Protein AF-A0A0H5R1C3-F1 (afdb_monomer_lite)

Foldseek 3Di:
DDDDDDDPPPDPPPPPPPPPPPPPPPCPPPPVVVVVVVVVVPPQLLDDDPDPVVDDDDCPDVDDDDDDDDDDDDPVCVVVVVVVVVVCVVSNVDDDDPDPPPPPPPDPPDPPPDDDDDDDDDDDDDDDDDD

Sequence (131 aa):
RSARQANDSSDDVVPTLASNTDAPNPFRQHPNLLAAIKRNQAIPVNSFCKLPEAVVHLNTNDESPVYRRQYRLAHSLQPIVDAQISQWFADGKVMASVTFLSVEPSSVGRPQEDLGRNQSPRPRLYRPARS

pLDDT: mean 71.75, std 20.96, range [37.22, 97.56]

Structure (mmCIF, N/CA/C/O backbone):
data_AF-A0A0H5R1C3-F1
#
_entry.id   AF-A0A0H5R1C3-F1
#
loop_
_atom_site.group_PDB
_atom_site.id
_atom_site.type_symbol
_atom_site.label_atom_id
_atom_site.label_alt_id
_atom_site.label_comp_id
_atom_site.label_asym_id
_atom_site.label_entity_id
_atom_site.label_seq_id
_atom_site.pdbx_PDB_ins_code
_atom_site.Cartn_x
_atom_site.Cartn_y
_atom_site.Cartn_z
_atom_site.occupancy
_atom_site.B_iso_or_equiv
_atom_site.auth_seq_id
_atom_site.auth_comp_id
_atom_site.auth_asym_id
_atom_site.auth_atom_id
_atom_site.pdbx_PDB_model_num
ATOM 1 N N . ARG A 1 1 ? 28.896 -50.899 3.518 1.00 43.91 1 ARG A N 1
ATOM 2 C CA . ARG A 1 1 ? 29.309 -49.943 4.573 1.00 43.91 1 ARG A CA 1
ATOM 3 C C . ARG A 1 1 ? 28.306 -48.803 4.568 1.00 43.91 1 ARG A C 1
ATOM 5 O O . ARG A 1 1 ? 28.097 -48.211 3.523 1.00 43.91 1 ARG A O 1
ATOM 12 N N . SER A 1 2 ? 27.636 -48.612 5.697 1.00 46.53 2 SER A N 1
ATOM 13 C CA . SER A 1 2 ? 26.631 -47.578 5.944 1.00 46.53 2 SER A CA 1
ATOM 14 C C . SER A 1 2 ? 27.307 -46.235 6.254 1.00 46.53 2 SER A C 1
ATOM 16 O O . SER A 1 2 ? 28.289 -46.257 6.993 1.00 46.53 2 SER A O 1
ATOM 18 N N . ALA A 1 3 ? 26.800 -45.123 5.704 1.00 46.72 3 ALA A N 1
ATOM 19 C CA . ALA A 1 3 ? 26.837 -43.752 6.258 1.00 46.72 3 ALA A CA 1
ATOM 20 C C . ALA A 1 3 ? 26.216 -42.774 5.229 1.00 46.72 3 ALA A C 1
ATOM 22 O O . ALA A 1 3 ? 26.774 -42.569 4.159 1.00 46.72 3 ALA A O 1
ATOM 23 N N . ARG A 1 4 ? 24.955 -42.371 5.432 1.00 54.84 4 ARG A N 1
ATOM 24 C CA . ARG A 1 4 ? 24.510 -41.065 5.976 1.00 54.84 4 ARG A CA 1
ATOM 25 C C . ARG A 1 4 ? 24.555 -39.914 4.956 1.00 54.84 4 ARG A C 1
ATOM 27 O O . ARG A 1 4 ? 25.583 -39.274 4.776 1.00 54.84 4 ARG A O 1
ATOM 34 N N . GLN A 1 5 ? 23.387 -39.639 4.363 1.00 52.69 5 GLN A N 1
ATOM 35 C CA . GLN A 1 5 ? 23.009 -38.327 3.830 1.00 52.69 5 GLN A CA 1
ATOM 36 C C . GLN A 1 5 ? 23.302 -37.229 4.865 1.00 52.69 5 GLN A C 1
ATOM 38 O O . GLN A 1 5 ? 22.889 -37.346 6.020 1.00 52.69 5 GLN A O 1
ATOM 43 N N . ALA A 1 6 ? 23.950 -36.151 4.429 1.00 48.47 6 ALA A N 1
ATOM 44 C CA . ALA A 1 6 ? 23.893 -34.861 5.098 1.00 48.47 6 ALA A CA 1
ATOM 45 C C . ALA A 1 6 ? 22.823 -34.025 4.383 1.00 48.47 6 ALA A C 1
ATOM 47 O O . ALA A 1 6 ? 23.027 -33.594 3.251 1.00 48.47 6 ALA A O 1
ATOM 48 N N . ASN A 1 7 ? 21.669 -33.857 5.026 1.00 50.62 7 ASN A N 1
ATOM 49 C CA . ASN A 1 7 ? 20.720 -32.813 4.660 1.00 50.62 7 AS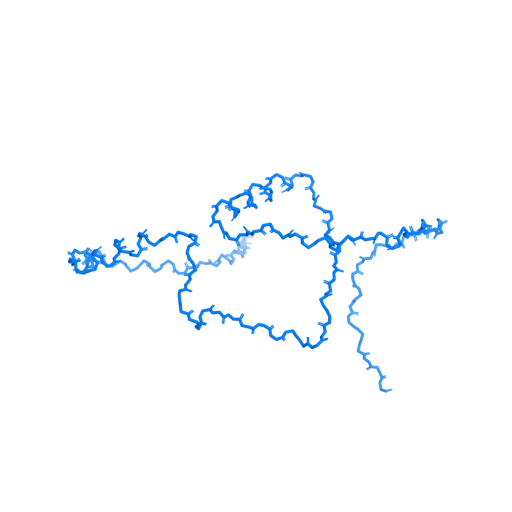N A CA 1
ATOM 50 C C . ASN A 1 7 ? 21.205 -31.524 5.330 1.00 50.62 7 ASN A C 1
ATOM 52 O O . ASN A 1 7 ? 21.056 -31.371 6.540 1.00 50.62 7 ASN A O 1
ATOM 56 N N . ASP A 1 8 ? 21.814 -30.638 4.549 1.00 46.53 8 ASP A N 1
ATOM 57 C CA . ASP A 1 8 ? 22.048 -29.241 4.915 1.00 46.53 8 ASP A CA 1
ATOM 58 C C . ASP A 1 8 ? 20.817 -28.439 4.470 1.00 46.53 8 ASP A C 1
ATOM 60 O O . ASP A 1 8 ? 20.741 -27.948 3.347 1.00 46.53 8 ASP A O 1
ATOM 64 N N . SER A 1 9 ? 19.789 -28.439 5.321 1.00 46.88 9 SER A N 1
ATOM 65 C CA . SER A 1 9 ? 18.617 -27.568 5.202 1.00 46.88 9 SER A CA 1
ATOM 66 C C . SER A 1 9 ? 18.742 -26.555 6.328 1.00 46.88 9 SER A C 1
ATOM 68 O O . SER A 1 9 ? 18.245 -26.761 7.435 1.00 46.88 9 SER A O 1
ATOM 70 N N . SER A 1 10 ? 19.513 -25.502 6.076 1.00 58.62 10 SER A N 1
ATOM 71 C CA . SER A 1 10 ? 19.508 -24.310 6.917 1.00 58.62 10 SER A CA 1
ATOM 72 C C . SER A 1 10 ? 18.215 -23.548 6.627 1.00 58.62 10 SER A C 1
ATOM 74 O O . SER A 1 10 ? 18.206 -22.560 5.900 1.00 58.62 10 SER A O 1
ATOM 76 N N . ASP A 1 11 ? 17.099 -24.075 7.126 1.00 54.59 11 ASP A N 1
ATOM 77 C CA . ASP A 1 11 ? 15.861 -23.321 7.237 1.00 54.59 11 ASP A CA 1
ATOM 78 C C . ASP A 1 11 ? 16.081 -22.271 8.329 1.00 54.59 11 ASP A C 1
ATOM 80 O O . ASP A 1 11 ? 16.325 -22.611 9.491 1.00 54.59 11 ASP A O 1
ATOM 84 N N .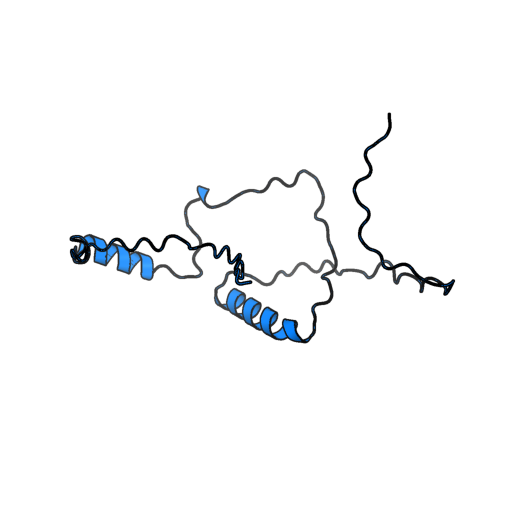 ASP A 1 12 ? 16.015 -20.994 7.953 1.00 54.38 12 ASP A N 1
ATOM 85 C CA . ASP A 1 12 ? 15.876 -19.872 8.875 1.00 54.38 12 ASP A CA 1
ATOM 86 C C . ASP A 1 12 ? 14.572 -20.058 9.666 1.00 54.38 12 ASP A C 1
ATOM 88 O O . ASP A 1 12 ? 13.511 -19.522 9.334 1.00 54.38 12 ASP A O 1
ATOM 92 N N . VAL A 1 13 ? 14.632 -20.867 10.724 1.00 54.84 13 VAL A N 1
ATOM 93 C CA . VAL A 1 13 ? 13.593 -20.947 11.742 1.00 54.84 13 VAL A CA 1
ATOM 94 C C . VAL A 1 13 ? 13.595 -19.590 12.425 1.00 54.84 13 VAL A C 1
ATOM 96 O O . VAL A 1 13 ? 14.325 -19.353 13.387 1.00 54.84 13 VAL A O 1
ATOM 99 N N . VAL A 1 14 ? 12.762 -18.679 11.918 1.00 54.81 14 VAL A N 1
ATOM 100 C CA . VAL A 1 14 ? 12.280 -17.548 12.706 1.00 54.81 14 VAL A CA 1
ATOM 101 C C . VAL A 1 14 ? 11.854 -18.154 14.038 1.00 54.81 14 VAL A C 1
ATOM 103 O O . VAL A 1 14 ? 11.004 -19.055 14.025 1.00 54.81 14 VAL A O 1
ATOM 106 N N . PRO A 1 15 ? 12.437 -17.739 15.178 1.00 49.59 15 PRO A N 1
ATOM 107 C CA . PRO A 1 15 ? 12.009 -18.245 16.461 1.00 49.59 15 PRO A CA 1
ATOM 108 C C . PRO A 1 15 ? 10.550 -17.840 16.596 1.00 49.59 15 PRO A C 1
ATOM 110 O O . PRO A 1 15 ? 10.221 -16.685 16.868 1.00 49.59 15 PRO A O 1
ATOM 113 N N . THR A 1 16 ? 9.657 -18.791 16.344 1.00 54.53 16 THR A N 1
ATOM 114 C CA . THR A 1 16 ? 8.279 -18.671 16.769 1.00 54.53 16 THR A CA 1
ATOM 115 C C . THR A 1 16 ? 8.415 -18.663 18.274 1.00 54.53 16 THR A C 1
ATOM 117 O O . THR A 1 16 ? 8.691 -19.699 18.877 1.00 54.53 16 THR A O 1
ATOM 120 N N . LEU A 1 17 ? 8.359 -17.470 18.868 1.00 50.84 17 LEU A N 1
ATOM 121 C CA . LEU A 1 17 ? 8.246 -17.276 20.303 1.00 50.84 17 LEU A CA 1
ATOM 122 C C . LEU A 1 17 ? 6.920 -17.912 20.720 1.00 50.84 17 LEU A C 1
ATOM 124 O O . LEU A 1 17 ? 5.917 -17.241 20.940 1.00 50.84 17 LEU A O 1
ATOM 128 N N . ALA A 1 18 ? 6.912 -19.238 20.803 1.00 50.50 18 ALA A N 1
ATOM 129 C CA . ALA A 1 18 ? 5.962 -20.003 21.566 1.00 50.50 18 ALA A CA 1
ATOM 130 C C . ALA A 1 18 ? 6.288 -19.725 23.035 1.00 50.50 18 ALA A C 1
ATOM 132 O O . ALA A 1 18 ? 6.852 -20.557 23.745 1.00 50.50 18 ALA A O 1
ATOM 133 N N . SER A 1 19 ? 5.957 -18.517 23.498 1.00 53.19 19 SER A N 1
ATOM 134 C CA . SER A 1 19 ? 5.718 -18.292 24.913 1.00 53.19 19 SER A CA 1
ATOM 135 C C . SER A 1 19 ? 4.442 -19.055 25.246 1.00 53.19 19 SER A C 1
ATOM 137 O O . SER A 1 19 ? 3.334 -18.524 25.187 1.00 53.19 19 SER A O 1
ATOM 139 N N . ASN A 1 20 ? 4.629 -20.343 25.530 1.00 59.59 20 ASN A N 1
ATOM 140 C CA . ASN A 1 20 ? 3.696 -21.195 26.246 1.00 59.59 20 ASN A CA 1
ATOM 141 C C . ASN A 1 20 ? 3.530 -20.640 27.666 1.00 59.59 20 ASN A C 1
ATOM 143 O O . ASN A 1 20 ? 4.043 -21.178 28.642 1.00 59.59 20 ASN A O 1
ATOM 147 N N . THR A 1 21 ? 2.822 -19.527 27.762 1.00 59.31 21 THR A N 1
ATOM 148 C CA . THR A 1 21 ? 2.164 -19.050 28.966 1.00 59.31 21 THR A CA 1
ATOM 149 C C . THR A 1 21 ? 0.747 -18.724 28.540 1.00 59.31 21 THR A C 1
ATOM 151 O O . THR A 1 21 ? 0.423 -17.600 28.176 1.00 59.31 21 THR A O 1
ATOM 154 N N . ASP A 1 22 ? -0.109 -19.743 28.592 1.00 60.47 22 ASP A N 1
ATOM 155 C CA . ASP A 1 22 ? -1.558 -19.663 28.362 1.00 60.47 22 ASP A CA 1
ATOM 156 C C . ASP A 1 22 ? -2.286 -18.896 29.490 1.00 60.47 22 ASP A C 1
ATOM 158 O O . ASP A 1 22 ? -3.476 -19.063 29.744 1.00 60.47 22 ASP A O 1
ATOM 162 N N . ALA A 1 23 ? -1.556 -18.041 30.212 1.00 63.44 23 ALA A N 1
ATOM 163 C CA . ALA A 1 23 ? -2.149 -17.053 31.084 1.00 63.44 23 ALA A CA 1
ATOM 164 C C . ALA A 1 23 ? -2.823 -16.017 30.173 1.00 63.44 23 ALA A C 1
ATOM 166 O O . ALA A 1 23 ? -2.134 -15.379 29.366 1.00 63.44 23 ALA A O 1
ATOM 167 N N . PRO A 1 24 ? -4.150 -15.819 30.272 1.00 72.31 24 PRO A N 1
ATOM 168 C CA . PRO A 1 24 ? -4.817 -14.758 29.540 1.00 72.31 24 PRO A CA 1
ATOM 169 C C . PRO A 1 24 ? -4.082 -13.457 29.849 1.00 72.31 24 PRO A C 1
ATOM 171 O O . PRO A 1 24 ? -3.977 -13.088 31.019 1.00 72.31 24 PRO A O 1
ATOM 174 N N . ASN A 1 25 ? -3.531 -12.790 28.824 1.00 72.44 25 ASN A N 1
ATOM 175 C CA . ASN A 1 25 ? -2.902 -11.487 29.024 1.00 72.44 25 ASN A CA 1
ATOM 176 C C . ASN A 1 25 ? -3.918 -10.626 29.800 1.00 72.44 25 ASN A C 1
ATOM 178 O O . ASN A 1 25 ? -5.011 -10.388 29.268 1.00 72.44 25 ASN A O 1
ATOM 182 N N . PRO A 1 26 ? -3.590 -10.186 31.031 1.00 77.50 26 PRO A N 1
ATOM 183 C CA . PRO A 1 26 ? -4.553 -9.557 31.930 1.00 77.50 26 PRO A CA 1
ATOM 184 C C . PRO A 1 26 ? -5.125 -8.274 31.327 1.00 77.50 26 PRO A C 1
ATOM 186 O O . PRO A 1 26 ? -6.216 -7.847 31.694 1.00 77.50 26 PRO A O 1
ATOM 189 N N . PHE A 1 27 ? -4.441 -7.711 30.324 1.00 79.31 27 PHE A N 1
ATOM 190 C CA . PHE A 1 27 ? -4.873 -6.515 29.635 1.00 79.31 27 PHE A CA 1
ATOM 191 C C . PHE A 1 27 ? -5.846 -6.739 28.473 1.00 79.31 27 PHE A C 1
ATOM 193 O O . PHE A 1 27 ? -6.436 -5.768 28.002 1.00 79.31 27 PHE A O 1
ATOM 200 N N . ARG A 1 28 ? -6.112 -7.988 28.054 1.00 78.81 28 ARG A N 1
ATOM 201 C CA . ARG A 1 28 ? -7.018 -8.323 26.930 1.00 78.81 28 ARG A CA 1
ATOM 202 C C . ARG A 1 28 ? -8.411 -7.709 27.054 1.00 78.81 28 ARG A C 1
ATOM 204 O O . ARG A 1 28 ? -9.009 -7.370 26.039 1.00 78.81 28 ARG A O 1
ATOM 211 N N . GLN A 1 29 ? -8.926 -7.598 28.276 1.00 84.94 29 GLN A N 1
ATOM 212 C CA . GLN A 1 29 ? -10.280 -7.115 28.545 1.00 84.94 29 GLN A CA 1
ATOM 213 C C . GLN A 1 29 ? -10.314 -5.691 29.110 1.00 84.94 29 GLN A C 1
ATOM 215 O O . GLN A 1 29 ? -11.393 -5.192 29.425 1.00 84.94 29 GLN A O 1
ATOM 220 N N . HIS A 1 30 ? -9.172 -5.003 29.241 1.00 90.25 30 HIS A N 1
ATOM 221 C CA . HIS A 1 30 ? -9.216 -3.649 29.781 1.00 90.25 30 HIS A CA 1
ATOM 222 C C . HIS A 1 30 ? -9.947 -2.698 28.827 1.00 90.25 30 HIS A C 1
ATOM 224 O O . HIS A 1 30 ? -9.603 -2.615 27.643 1.00 90.25 30 HIS A O 1
ATOM 230 N N . PRO A 1 31 ? -10.905 -1.911 29.344 1.00 91.69 31 PRO A N 1
ATOM 231 C CA . PRO A 1 31 ? -11.768 -1.073 28.520 1.00 91.69 31 PRO A CA 1
ATOM 232 C C . PRO A 1 31 ? -10.976 -0.017 27.739 1.00 91.69 31 PRO A C 1
ATOM 234 O O . PRO A 1 31 ? -11.255 0.220 26.565 1.00 91.69 31 PRO A O 1
ATOM 237 N N . ASN A 1 32 ? -9.938 0.560 28.352 1.00 92.44 32 ASN A N 1
ATOM 238 C CA . ASN A 1 32 ? -9.085 1.562 27.710 1.00 92.44 32 ASN A CA 1
ATOM 239 C C . ASN A 1 32 ? -8.266 0.974 26.556 1.00 92.44 32 ASN A C 1
ATOM 241 O O . ASN A 1 32 ? -8.153 1.606 25.506 1.00 92.44 32 ASN A O 1
ATOM 245 N N . LEU A 1 33 ? -7.740 -0.246 26.722 1.00 91.38 33 LEU A N 1
ATOM 246 C CA . LEU A 1 33 ? -6.993 -0.926 25.667 1.00 91.38 33 LEU A CA 1
ATOM 247 C C . LEU A 1 33 ? -7.917 -1.271 24.497 1.00 91.38 33 LEU A C 1
ATOM 249 O O . LEU A 1 33 ? -7.594 -0.975 23.352 1.00 91.38 33 LEU A O 1
ATOM 253 N N . LEU A 1 34 ? -9.094 -1.833 24.781 1.00 92.38 34 LEU A N 1
ATOM 254 C CA . LEU A 1 34 ? -10.081 -2.157 23.752 1.00 92.38 34 LEU A CA 1
ATOM 255 C C . LEU A 1 34 ? -10.541 -0.909 22.990 1.00 92.38 34 LEU A C 1
ATOM 257 O O . LEU A 1 34 ? -10.665 -0.946 21.767 1.00 92.38 34 LEU A O 1
ATOM 261 N N . ALA A 1 35 ? -10.753 0.211 23.684 1.00 94.44 35 ALA A N 1
ATOM 262 C CA . ALA A 1 35 ? -11.089 1.483 23.052 1.00 94.44 35 ALA A CA 1
ATOM 263 C C . ALA A 1 35 ? -9.942 2.024 22.183 1.00 94.44 35 ALA A C 1
ATOM 265 O O . ALA A 1 35 ? -10.192 2.532 21.090 1.00 94.44 35 ALA A O 1
ATOM 266 N N . ALA A 1 36 ? -8.690 1.909 22.636 1.00 93.44 36 ALA A N 1
ATOM 267 C CA . ALA A 1 36 ? -7.517 2.307 21.860 1.00 93.44 36 ALA A CA 1
ATOM 268 C C . ALA A 1 36 ? -7.336 1.437 20.606 1.00 93.44 36 ALA A C 1
ATOM 270 O O . ALA A 1 36 ? -7.162 1.973 19.515 1.00 93.44 36 ALA A O 1
ATOM 271 N N . ILE A 1 37 ? -7.474 0.113 20.728 1.00 93.06 37 ILE A N 1
ATOM 272 C CA . ILE A 1 37 ? -7.415 -0.820 19.594 1.00 93.06 37 ILE A CA 1
ATOM 273 C C . ILE A 1 37 ? -8.496 -0.480 18.567 1.00 93.06 37 ILE A C 1
ATOM 275 O O . ILE A 1 37 ? -8.190 -0.358 17.384 1.00 93.06 37 ILE A O 1
ATOM 279 N N . LYS A 1 38 ? -9.741 -0.260 19.010 1.00 94.56 38 LYS A N 1
ATOM 280 C CA . LYS A 1 38 ? -10.844 0.130 18.119 1.00 94.56 38 LYS A CA 1
ATOM 281 C C . LYS A 1 38 ? -10.557 1.438 17.382 1.00 94.56 38 LYS A C 1
ATOM 283 O O . LYS A 1 38 ? -10.815 1.521 16.187 1.00 94.56 38 LYS A O 1
ATOM 288 N N . ARG A 1 39 ? -9.997 2.447 18.063 1.00 93.12 39 ARG A N 1
ATOM 289 C CA . ARG A 1 39 ? -9.586 3.702 17.410 1.00 93.12 39 ARG A CA 1
ATOM 290 C C . ARG A 1 39 ? -8.490 3.476 16.374 1.00 93.12 39 ARG A C 1
ATOM 292 O O . ARG A 1 39 ? -8.590 4.032 15.290 1.00 93.12 39 ARG A O 1
ATOM 299 N N . ASN A 1 40 ? -7.493 2.649 16.683 1.00 90.38 40 ASN A N 1
ATOM 300 C CA . ASN A 1 40 ? -6.399 2.350 15.759 1.00 90.38 40 ASN A CA 1
ATOM 301 C C . ASN A 1 40 ? -6.888 1.582 14.523 1.00 90.38 40 ASN A C 1
ATOM 303 O O . ASN A 1 40 ? -6.459 1.877 13.415 1.00 90.38 40 ASN A O 1
ATOM 307 N N . GLN A 1 41 ? -7.822 0.643 14.692 1.00 91.19 41 GLN A N 1
ATOM 308 C CA . GLN A 1 41 ? -8.442 -0.092 13.582 1.00 91.19 41 GLN A CA 1
ATOM 309 C C . GLN A 1 41 ? -9.333 0.788 12.697 1.00 91.19 41 GLN A C 1
ATOM 311 O O . GLN A 1 41 ? -9.527 0.475 11.528 1.00 91.19 41 GLN A O 1
ATOM 316 N N . ALA A 1 42 ? -9.876 1.878 13.244 1.00 92.62 42 ALA A N 1
ATOM 317 C CA . ALA A 1 42 ? -10.679 2.839 12.496 1.00 92.62 42 ALA A CA 1
ATOM 318 C C . ALA A 1 42 ? -9.835 3.836 11.680 1.00 92.62 42 ALA A C 1
ATOM 320 O O . ALA A 1 42 ? -10.404 4.644 10.945 1.00 92.62 42 ALA A O 1
ATOM 321 N N . ILE A 1 43 ? -8.502 3.815 11.809 1.00 90.25 43 ILE A N 1
ATOM 322 C CA . ILE A 1 43 ? -7.619 4.657 10.998 1.00 90.25 43 ILE A CA 1
ATOM 323 C C . ILE A 1 43 ? -7.734 4.204 9.533 1.00 90.25 43 ILE A C 1
ATOM 325 O O . ILE A 1 43 ? -7.503 3.028 9.244 1.00 90.25 43 ILE A O 1
ATOM 329 N N . PRO A 1 44 ? -8.079 5.104 8.595 1.00 89.25 44 PRO A N 1
ATOM 330 C CA . PRO A 1 44 ? -8.162 4.755 7.183 1.00 89.25 44 PRO A CA 1
ATOM 331 C C . PRO A 1 44 ? -6.816 4.253 6.646 1.00 89.25 44 PRO A C 1
ATOM 333 O O . PRO A 1 44 ? -5.778 4.868 6.895 1.00 89.25 44 PRO A O 1
ATOM 336 N N . VAL A 1 45 ? -6.834 3.174 5.859 1.00 84.19 45 VAL A N 1
ATOM 337 C CA . VAL A 1 45 ? -5.622 2.556 5.276 1.00 84.19 45 VAL A CA 1
ATOM 338 C C . VAL A 1 45 ? -4.873 3.518 4.343 1.00 84.19 45 VAL A C 1
ATOM 340 O O . VAL A 1 45 ? -3.654 3.453 4.228 1.00 84.19 45 VAL A O 1
ATOM 343 N N . ASN A 1 46 ? -5.602 4.440 3.717 1.00 83.75 46 ASN A N 1
ATOM 344 C CA . ASN A 1 46 ? -5.075 5.468 2.822 1.00 83.75 46 ASN A CA 1
ATOM 345 C C . ASN A 1 46 ? -4.589 6.737 3.551 1.00 83.75 46 ASN A C 1
ATOM 347 O O . ASN A 1 46 ? -4.188 7.699 2.898 1.00 83.75 46 ASN A O 1
ATOM 351 N N . SER A 1 47 ? -4.660 6.790 4.887 1.00 84.94 47 SER A N 1
ATOM 352 C CA . SER A 1 47 ? -4.235 7.967 5.646 1.00 84.94 47 SER A CA 1
ATOM 353 C C . SER A 1 47 ? -2.745 7.910 5.989 1.00 84.94 47 SER A C 1
ATOM 355 O O . SER A 1 47 ? -2.246 6.928 6.534 1.00 84.94 47 SER A O 1
ATOM 357 N N . PHE A 1 48 ? -2.025 8.987 5.673 1.00 84.00 48 PHE A N 1
ATOM 358 C CA . PHE A 1 48 ? -0.618 9.135 6.040 1.00 84.00 48 PHE A CA 1
ATOM 359 C C . PHE A 1 48 ? -0.455 9.464 7.528 1.00 84.00 48 PHE A C 1
ATOM 361 O O . PHE A 1 48 ? -1.340 10.047 8.165 1.00 84.00 48 PHE A O 1
ATOM 368 N N . CYS A 1 49 ? 0.715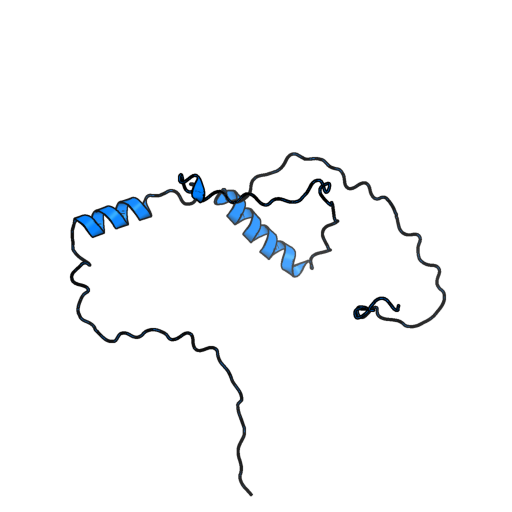 9.128 8.079 1.00 84.50 49 CYS A N 1
ATOM 369 C CA . CYS A 1 49 ? 1.081 9.543 9.426 1.00 84.50 49 CYS A CA 1
ATOM 370 C C . CYS A 1 49 ? 1.134 11.075 9.499 1.00 84.50 49 CYS A C 1
ATOM 372 O O . CYS A 1 49 ? 1.772 11.723 8.675 1.00 84.50 49 CYS A O 1
ATOM 374 N N . LYS A 1 50 ? 0.466 11.655 10.499 1.00 87.69 50 LYS A N 1
ATOM 375 C CA . LYS A 1 50 ? 0.406 13.114 10.691 1.00 87.69 50 LYS A CA 1
ATOM 376 C C . LYS A 1 50 ? 1.672 13.693 11.326 1.00 87.69 50 LYS A C 1
ATOM 378 O O . LYS A 1 50 ? 1.778 14.908 11.453 1.00 87.69 50 LYS A O 1
ATOM 383 N N . LEU A 1 51 ? 2.588 12.839 11.781 1.00 91.12 51 LEU A N 1
ATOM 384 C CA . LEU A 1 51 ? 3.828 13.275 12.410 1.00 91.12 51 LEU A CA 1
ATOM 385 C C . LEU A 1 51 ? 4.787 13.804 11.335 1.00 91.12 51 LEU A C 1
ATOM 387 O O . LEU A 1 51 ? 5.068 13.076 10.382 1.00 91.12 51 LEU A O 1
ATOM 391 N N . PRO A 1 52 ? 5.325 15.026 11.482 1.00 87.56 52 PRO A N 1
ATOM 392 C CA . PRO A 1 52 ? 6.258 15.589 10.507 1.00 87.56 52 PRO A CA 1
ATOM 393 C C . PRO A 1 52 ? 7.565 14.788 10.433 1.00 87.56 52 PRO A C 1
ATOM 395 O O . PRO A 1 52 ? 8.172 14.700 9.374 1.00 87.56 52 PRO A O 1
ATOM 398 N N . GLU A 1 53 ? 7.957 14.135 11.530 1.00 88.56 53 GLU A N 1
ATOM 399 C CA . GLU A 1 53 ? 9.142 13.268 11.610 1.00 88.56 53 GLU A CA 1
ATOM 400 C C . GLU A 1 53 ? 9.025 12.005 10.746 1.00 88.56 53 GLU A C 1
ATOM 402 O O . GLU A 1 53 ? 10.028 11.366 10.443 1.00 88.56 53 GLU A O 1
ATOM 407 N N . ALA A 1 54 ? 7.806 11.627 10.344 1.00 89.44 54 ALA A N 1
ATOM 408 C CA . ALA A 1 54 ? 7.586 10.489 9.459 1.00 89.44 54 ALA A CA 1
ATOM 409 C C . ALA A 1 54 ? 7.958 10.797 7.995 1.00 89.44 54 ALA A C 1
ATOM 411 O O . ALA A 1 54 ? 8.012 9.879 7.175 1.00 89.44 54 ALA A O 1
ATOM 412 N N . VAL A 1 55 ? 8.203 12.067 7.651 1.00 89.75 55 VAL A N 1
ATOM 413 C CA . VAL A 1 55 ? 8.626 12.486 6.312 1.00 89.75 55 VAL A CA 1
ATOM 414 C C . VAL A 1 55 ? 10.149 12.442 6.227 1.00 89.75 55 VAL A C 1
ATOM 416 O O . VAL A 1 55 ? 10.852 13.189 6.902 1.00 89.75 55 VAL A O 1
ATOM 419 N N . VAL A 1 56 ? 10.665 11.569 5.362 1.00 89.56 56 VAL A N 1
ATOM 420 C CA . VAL A 1 56 ? 12.105 11.435 5.116 1.00 89.56 56 VAL A CA 1
ATOM 421 C C . VAL A 1 56 ? 12.487 12.224 3.868 1.00 89.56 56 VAL A C 1
ATOM 423 O O . VAL A 1 56 ? 11.968 11.973 2.780 1.00 89.56 56 VAL A O 1
ATOM 426 N N . HIS A 1 57 ? 13.431 13.150 4.020 1.00 90.38 57 HIS A N 1
ATOM 427 C CA . HIS A 1 57 ? 14.005 13.904 2.911 1.00 90.38 57 HIS A CA 1
ATOM 428 C C . HIS A 1 57 ? 15.291 13.232 2.429 1.00 90.38 57 HIS A C 1
ATOM 430 O O . HIS A 1 57 ? 16.261 13.106 3.177 1.00 90.38 57 HIS A O 1
ATOM 436 N N . LEU A 1 58 ? 15.292 12.789 1.172 1.00 87.75 58 LEU A N 1
ATOM 437 C CA . LEU A 1 58 ? 16.469 12.221 0.525 1.00 87.75 58 LEU A CA 1
ATOM 438 C C . LEU A 1 58 ? 17.192 13.325 -0.248 1.00 87.75 58 LEU A C 1
ATOM 440 O O . LEU A 1 58 ? 16.713 13.771 -1.291 1.00 87.75 58 LEU A O 1
ATOM 444 N N . ASN A 1 59 ? 18.353 13.745 0.255 1.00 88.75 59 ASN A N 1
ATOM 445 C CA . ASN A 1 59 ? 19.228 14.690 -0.435 1.00 88.75 59 ASN A CA 1
ATOM 446 C C . ASN A 1 59 ? 19.937 13.966 -1.583 1.00 88.75 59 ASN A C 1
ATOM 448 O O . ASN A 1 59 ? 21.042 13.449 -1.439 1.00 88.75 59 ASN A O 1
ATOM 452 N N . THR A 1 60 ? 19.263 13.901 -2.725 1.00 84.94 60 THR A N 1
ATOM 453 C CA . THR A 1 60 ? 19.942 13.713 -4.006 1.00 84.94 60 THR A CA 1
ATOM 454 C C . THR A 1 60 ? 20.583 15.068 -4.272 1.00 84.94 60 THR A C 1
ATOM 456 O O . THR A 1 60 ? 19.854 16.052 -4.244 1.00 84.94 60 THR A O 1
ATOM 459 N N . ASN A 1 61 ? 21.912 15.154 -4.377 1.00 84.19 61 ASN A N 1
ATOM 460 C CA . ASN A 1 61 ? 22.646 16.416 -4.585 1.00 84.19 61 ASN A CA 1
ATOM 461 C C . ASN A 1 61 ? 22.097 17.207 -5.801 1.00 84.19 61 ASN A C 1
ATOM 463 O O . ASN A 1 61 ? 21.129 16.790 -6.428 1.00 84.19 61 ASN A O 1
ATOM 467 N N . ASP A 1 62 ? 22.756 18.282 -6.242 1.00 82.19 62 ASP A N 1
ATOM 468 C CA . ASP A 1 62 ? 22.361 19.045 -7.452 1.00 82.19 62 ASP A CA 1
ATOM 469 C C . ASP A 1 62 ? 22.412 18.241 -8.782 1.00 82.19 62 ASP A C 1
ATOM 471 O O . ASP A 1 62 ? 22.366 18.790 -9.884 1.00 82.19 62 ASP A O 1
ATOM 475 N N . GLU A 1 63 ? 22.514 16.917 -8.702 1.00 82.50 63 GLU A N 1
ATOM 476 C CA . GLU A 1 63 ? 22.371 15.999 -9.812 1.00 82.50 63 GLU A CA 1
ATOM 477 C C . GLU A 1 63 ? 20.940 16.029 -10.356 1.00 82.50 63 GLU A C 1
ATOM 479 O O . GLU A 1 63 ? 19.944 15.878 -9.647 1.00 82.50 63 GLU A O 1
ATOM 484 N N . SER A 1 64 ? 20.841 16.198 -11.672 1.00 80.88 64 SER A N 1
ATOM 485 C CA . SER A 1 64 ? 19.559 16.147 -12.367 1.00 80.88 64 SER A CA 1
ATOM 486 C C . SER A 1 64 ? 18.941 14.740 -12.296 1.00 80.88 64 SER A C 1
ATOM 488 O O . SER A 1 64 ? 19.673 13.746 -12.343 1.00 80.88 64 SER A O 1
ATOM 490 N N . PRO A 1 65 ? 17.599 14.621 -12.255 1.00 83.12 65 PRO A N 1
ATOM 491 C CA . PRO A 1 65 ? 16.928 13.326 -12.259 1.00 83.12 65 PRO A CA 1
ATOM 492 C C . PRO A 1 65 ? 17.307 12.518 -13.505 1.00 83.12 65 PRO A C 1
ATOM 494 O O . PRO A 1 65 ? 17.279 13.018 -14.632 1.00 83.12 65 PRO A O 1
ATOM 497 N N . VAL A 1 66 ? 17.650 11.246 -13.302 1.00 83.88 66 VAL A N 1
ATOM 498 C CA . VAL A 1 66 ? 18.041 10.340 -14.386 1.00 83.88 66 VAL A CA 1
ATOM 499 C C . VAL A 1 66 ? 16.826 9.558 -14.870 1.00 83.88 66 VAL A C 1
ATOM 501 O O . VAL A 1 66 ? 16.219 8.797 -14.121 1.00 83.88 66 VAL A O 1
ATOM 504 N N . TYR A 1 67 ? 16.521 9.677 -16.161 1.00 85.50 67 TYR A N 1
ATOM 505 C CA . TYR A 1 67 ? 15.457 8.913 -16.807 1.00 85.50 67 TYR A CA 1
ATOM 506 C C . TYR A 1 67 ? 16.031 7.665 -17.473 1.00 85.50 67 TYR A C 1
ATOM 508 O O . TYR A 1 67 ? 16.969 7.726 -18.272 1.00 85.50 67 TYR A O 1
ATOM 516 N N . ARG A 1 68 ? 15.457 6.504 -17.155 1.00 86.94 68 ARG A N 1
ATOM 517 C CA . ARG A 1 68 ? 15.795 5.223 -17.780 1.00 86.94 68 ARG A CA 1
ATOM 518 C C . ARG A 1 68 ? 14.534 4.576 -18.326 1.00 86.94 68 ARG A C 1
ATOM 520 O O . ARG A 1 68 ? 13.454 4.713 -17.763 1.00 86.94 68 ARG A O 1
ATOM 527 N N . ARG A 1 69 ? 14.688 3.850 -19.431 1.00 88.00 69 ARG A N 1
ATOM 528 C CA . ARG A 1 69 ? 13.610 3.030 -19.983 1.00 88.00 69 ARG A CA 1
ATOM 529 C C . ARG A 1 69 ? 13.331 1.853 -19.064 1.00 88.00 69 ARG A C 1
ATOM 531 O O . ARG A 1 69 ? 14.268 1.212 -18.591 1.00 88.00 69 ARG A O 1
ATOM 538 N N . GLN A 1 70 ? 12.053 1.538 -18.892 1.00 89.31 70 GLN A N 1
ATOM 539 C CA . GLN A 1 70 ? 11.641 0.309 -18.233 1.00 89.31 70 GLN A CA 1
ATOM 540 C C . GLN A 1 70 ? 12.090 -0.899 -19.066 1.00 89.31 70 GLN A C 1
ATOM 542 O O . GLN A 1 70 ? 11.903 -0.935 -20.286 1.00 89.31 70 GLN A O 1
ATOM 547 N N . TYR A 1 71 ? 12.683 -1.896 -18.413 1.00 94.44 71 TYR A N 1
ATOM 548 C CA . TYR A 1 71 ? 13.014 -3.158 -19.070 1.00 94.44 71 TYR A CA 1
ATOM 549 C C . TYR A 1 71 ? 11.746 -3.915 -19.463 1.00 94.44 71 TYR A C 1
ATOM 551 O O . TYR A 1 71 ? 10.709 -3.818 -18.806 1.00 94.44 71 TYR A O 1
ATOM 559 N N . ARG A 1 72 ? 11.839 -4.709 -20.533 1.00 94.19 72 ARG A N 1
ATOM 560 C CA . ARG A 1 72 ? 10.721 -5.548 -20.968 1.00 94.19 72 ARG A CA 1
ATOM 561 C C . ARG A 1 72 ? 10.407 -6.584 -19.890 1.00 94.19 72 ARG A C 1
ATOM 563 O O . ARG A 1 72 ? 11.255 -7.408 -19.558 1.00 94.19 72 ARG A O 1
ATOM 570 N N . LEU A 1 73 ? 9.183 -6.542 -19.377 1.00 93.19 73 LEU A N 1
ATOM 571 C CA . LEU A 1 73 ? 8.644 -7.565 -18.487 1.00 93.19 73 LEU A CA 1
ATOM 572 C C . LEU A 1 73 ? 8.137 -8.749 -19.315 1.00 93.19 73 LEU A C 1
ATOM 574 O O . LEU A 1 73 ? 7.525 -8.555 -20.369 1.00 93.19 73 LEU A O 1
ATOM 578 N N . ALA A 1 74 ? 8.364 -9.970 -18.830 1.00 95.19 74 ALA A N 1
ATOM 579 C CA . ALA A 1 74 ? 7.813 -11.175 -19.443 1.00 95.19 74 ALA A CA 1
ATOM 580 C C . ALA A 1 74 ? 6.275 -11.129 -19.448 1.00 95.19 74 ALA A C 1
ATOM 582 O O . ALA A 1 74 ? 5.667 -10.713 -18.462 1.00 95.19 74 ALA A O 1
ATOM 583 N N . HIS A 1 75 ? 5.644 -11.597 -20.529 1.00 96.19 75 HIS A N 1
ATOM 584 C CA . HIS A 1 75 ? 4.184 -11.542 -20.695 1.00 96.19 75 HIS A CA 1
ATOM 585 C C . HIS A 1 75 ? 3.410 -12.250 -19.578 1.00 96.19 75 HIS A C 1
ATOM 587 O O . HIS A 1 75 ? 2.335 -11.800 -19.201 1.00 96.19 75 HIS A O 1
ATOM 593 N N . SER A 1 76 ? 3.972 -13.314 -19.003 1.00 96.38 76 SER A N 1
ATOM 594 C CA . SER A 1 76 ? 3.369 -14.028 -17.873 1.00 96.38 76 SER A CA 1
ATOM 595 C C . SER A 1 76 ? 3.316 -13.207 -16.581 1.00 96.38 76 SER A C 1
ATOM 597 O O . SER A 1 76 ? 2.448 -13.447 -15.749 1.00 96.38 76 SER A O 1
ATOM 599 N N . LEU A 1 77 ? 4.227 -12.245 -16.401 1.00 95.69 77 LEU A N 1
ATOM 600 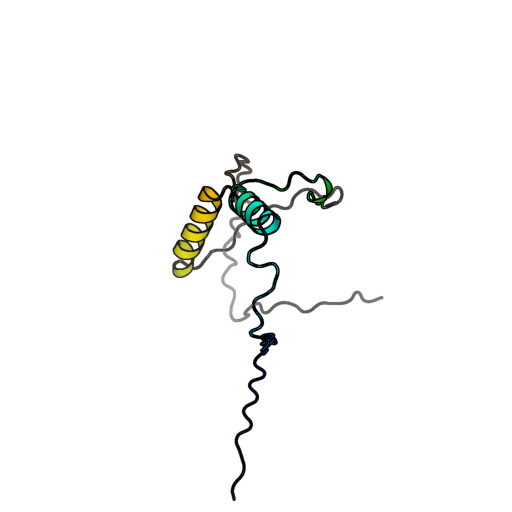C CA . LEU A 1 77 ? 4.333 -11.440 -15.180 1.00 95.69 77 LEU A CA 1
ATOM 601 C C . LEU A 1 77 ? 3.524 -10.144 -15.244 1.00 95.69 77 LEU A C 1
ATOM 603 O O . LEU A 1 77 ? 3.150 -9.621 -14.199 1.00 95.69 77 LEU A O 1
ATOM 607 N N . GLN A 1 78 ? 3.237 -9.646 -16.448 1.00 94.56 78 GLN A N 1
ATOM 608 C CA . GLN A 1 78 ? 2.420 -8.446 -16.660 1.00 94.56 78 GLN A CA 1
ATOM 609 C C . GLN A 1 78 ? 1.096 -8.476 -15.873 1.00 94.56 78 GLN A C 1
ATOM 611 O O . GLN A 1 78 ? 0.911 -7.581 -15.053 1.00 94.56 78 GLN A O 1
ATOM 616 N N . PRO A 1 79 ? 0.242 -9.521 -15.962 1.00 97.56 79 PRO A N 1
ATOM 617 C CA . PRO A 1 79 ? -1.041 -9.515 -15.251 1.00 97.56 79 PRO A CA 1
ATOM 618 C C . PRO A 1 79 ? -0.897 -9.495 -13.723 1.00 97.56 79 PRO A C 1
ATOM 620 O O . PRO A 1 79 ? -1.745 -8.942 -13.028 1.00 97.56 79 PRO A O 1
ATOM 623 N N . ILE A 1 80 ? 0.178 -10.081 -13.187 1.00 97.00 80 ILE A N 1
ATOM 624 C CA . ILE A 1 80 ? 0.446 -10.099 -11.742 1.00 97.00 80 ILE A CA 1
ATOM 625 C C . ILE A 1 80 ? 0.826 -8.693 -11.269 1.00 97.00 80 ILE A C 1
ATOM 627 O O . ILE A 1 80 ? 0.316 -8.209 -10.259 1.00 97.00 80 ILE A O 1
ATOM 631 N N . VAL A 1 81 ? 1.706 -8.027 -12.019 1.00 96.00 81 VAL A N 1
ATOM 632 C CA . VAL A 1 81 ? 2.131 -6.654 -11.728 1.00 96.00 81 VAL A CA 1
ATOM 633 C C . VAL A 1 81 ? 0.953 -5.691 -11.869 1.00 96.00 81 VAL A C 1
ATOM 635 O O . VAL A 1 81 ? 0.737 -4.869 -10.983 1.00 96.00 81 VAL A O 1
ATOM 638 N N . ASP A 1 82 ? 0.148 -5.835 -12.919 1.00 96.12 82 ASP A N 1
ATOM 639 C CA . ASP A 1 82 ? -1.011 -4.977 -13.174 1.00 96.12 82 ASP A CA 1
ATOM 640 C C . ASP A 1 82 ? -2.066 -5.095 -12.065 1.00 96.12 82 ASP A C 1
ATOM 642 O O . ASP A 1 82 ? -2.606 -4.083 -11.604 1.00 96.12 82 ASP A O 1
ATOM 646 N N . ALA A 1 83 ? -2.322 -6.311 -11.570 1.00 97.38 83 ALA A N 1
ATOM 647 C CA . ALA A 1 83 ? -3.209 -6.534 -10.430 1.00 97.38 83 ALA A CA 1
ATOM 648 C C . ALA A 1 83 ? -2.691 -5.837 -9.161 1.00 97.38 83 ALA A C 1
ATOM 650 O O . ALA A 1 83 ? -3.454 -5.168 -8.459 1.00 97.38 83 ALA A O 1
ATOM 651 N N . GLN A 1 84 ? -1.386 -5.933 -8.894 1.00 96.31 84 GLN A N 1
ATOM 652 C CA . GLN A 1 84 ? -0.768 -5.302 -7.729 1.00 96.31 84 GLN A CA 1
ATOM 653 C C . GLN A 1 84 ? -0.794 -3.771 -7.813 1.00 96.31 84 GLN A C 1
ATOM 655 O O . GLN A 1 84 ? -1.097 -3.103 -6.822 1.00 96.31 84 GLN A O 1
ATOM 660 N N . ILE A 1 85 ? -0.509 -3.213 -8.992 1.00 95.50 85 ILE A N 1
ATOM 661 C CA . ILE A 1 85 ? -0.578 -1.770 -9.247 1.00 95.50 85 ILE A CA 1
ATOM 662 C C . ILE A 1 85 ? -2.011 -1.276 -9.045 1.00 95.50 85 ILE A C 1
ATOM 664 O O . ILE A 1 85 ? -2.222 -0.275 -8.363 1.00 95.50 85 ILE A O 1
ATOM 668 N N . SER A 1 86 ? -3.000 -2.001 -9.571 1.00 96.19 86 SER A N 1
ATOM 669 C CA . SER A 1 86 ? -4.419 -1.666 -9.407 1.00 96.19 86 SER A CA 1
ATOM 670 C C . SER A 1 86 ? -4.832 -1.639 -7.934 1.00 96.19 86 SER A C 1
ATOM 672 O O . SER A 1 86 ? -5.528 -0.722 -7.501 1.00 96.19 86 SER A O 1
ATOM 674 N N . GLN A 1 87 ? -4.346 -2.595 -7.137 1.00 95.06 87 GLN A N 1
ATOM 675 C CA . GLN A 1 87 ? -4.561 -2.597 -5.692 1.00 95.06 87 GLN A CA 1
ATOM 676 C C . GLN A 1 87 ? -3.923 -1.375 -5.020 1.00 95.06 87 GLN A C 1
ATOM 678 O O . GLN A 1 87 ? -4.553 -0.736 -4.185 1.00 95.06 87 GLN A O 1
ATOM 683 N N . TRP A 1 88 ? -2.696 -1.004 -5.390 1.00 93.50 88 TRP A N 1
ATOM 684 C CA . TRP A 1 88 ? -2.049 0.185 -4.828 1.00 93.50 88 TRP A CA 1
ATOM 685 C C . TRP A 1 88 ? -2.755 1.485 -5.204 1.00 93.50 88 TRP A C 1
ATOM 687 O O . TRP A 1 88 ? -2.774 2.409 -4.390 1.00 93.50 88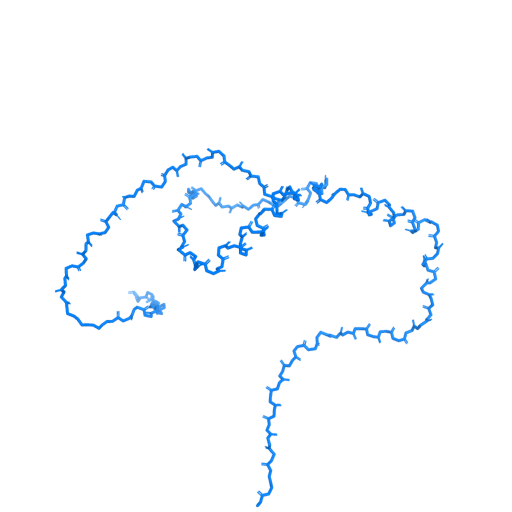 TRP A O 1
ATOM 697 N N . PHE A 1 89 ? -3.344 1.559 -6.399 1.00 93.56 89 PHE A N 1
ATOM 698 C CA . PHE A 1 89 ? -4.200 2.677 -6.789 1.00 93.56 89 PHE A CA 1
ATOM 699 C C . PHE A 1 89 ? -5.454 2.745 -5.917 1.00 93.56 89 PHE A C 1
ATOM 701 O O . PHE A 1 89 ? -5.773 3.814 -5.402 1.00 93.56 89 PHE A O 1
ATOM 708 N N . ALA A 1 90 ? -6.133 1.615 -5.703 1.00 91.69 90 ALA A N 1
ATOM 709 C CA . ALA A 1 90 ? -7.311 1.546 -4.839 1.00 91.69 90 ALA A CA 1
ATOM 710 C C . ALA A 1 90 ? -6.987 1.909 -3.377 1.00 91.69 90 ALA A C 1
ATOM 712 O O . ALA A 1 90 ? -7.743 2.639 -2.737 1.00 91.69 90 ALA A O 1
ATOM 713 N N . ASP A 1 91 ? -5.834 1.464 -2.874 1.00 89.81 91 ASP A N 1
ATOM 714 C CA . ASP A 1 91 ? -5.339 1.776 -1.530 1.00 89.81 91 ASP A CA 1
ATOM 715 C C . ASP A 1 91 ? -4.876 3.241 -1.380 1.00 89.81 91 ASP A C 1
ATOM 717 O O . ASP A 1 91 ? -4.615 3.689 -0.264 1.00 89.81 91 ASP A O 1
ATOM 721 N N . GLY A 1 92 ? -4.722 3.990 -2.480 1.00 88.50 92 GLY A N 1
ATOM 722 C CA . GLY A 1 92 ? -4.184 5.355 -2.474 1.00 88.50 92 GLY A CA 1
ATOM 723 C C . GLY A 1 92 ? -2.673 5.440 -2.218 1.00 88.50 92 GLY A C 1
ATOM 724 O O . GLY A 1 92 ? -2.169 6.503 -1.864 1.00 88.50 92 GLY A O 1
ATOM 725 N N . LYS A 1 93 ? -1.938 4.333 -2.389 1.00 89.00 93 LYS A N 1
ATOM 726 C CA . LYS A 1 93 ? -0.473 4.272 -2.219 1.00 89.00 93 LYS A CA 1
ATOM 727 C C . LYS A 1 93 ? 0.280 4.888 -3.395 1.00 89.00 93 LYS A C 1
ATOM 729 O O . LYS A 1 93 ? 1.368 5.426 -3.213 1.00 89.00 93 LYS A O 1
ATOM 734 N N . VAL A 1 94 ? -0.283 4.783 -4.598 1.00 90.44 94 VAL A N 1
ATOM 735 C CA . VAL A 1 94 ? 0.270 5.359 -5.830 1.00 90.44 94 VAL A CA 1
ATOM 736 C C . VAL A 1 94 ? -0.762 6.270 -6.483 1.00 90.44 94 VAL A C 1
ATOM 738 O O . VAL A 1 94 ? -1.964 6.028 -6.396 1.00 90.44 94 VAL A O 1
ATOM 741 N N . MET A 1 95 ? -0.289 7.324 -7.143 1.00 89.19 95 MET A N 1
ATOM 742 C CA . MET A 1 95 ? -1.122 8.271 -7.883 1.00 89.19 95 MET A CA 1
ATOM 743 C C . MET A 1 95 ? -0.587 8.433 -9.302 1.00 89.19 95 MET A C 1
ATOM 745 O O . MET A 1 95 ? 0.615 8.307 -9.543 1.00 89.19 95 MET A O 1
ATOM 749 N N . ALA A 1 96 ? -1.483 8.719 -10.247 1.00 88.69 96 ALA A N 1
ATOM 750 C CA . ALA A 1 96 ? -1.093 8.975 -11.624 1.00 88.69 96 ALA A CA 1
ATOM 751 C C . ALA A 1 96 ? -0.289 10.281 -11.694 1.00 88.69 96 ALA A C 1
ATOM 753 O O . ALA A 1 96 ? -0.727 11.314 -11.189 1.00 88.69 96 ALA A O 1
ATOM 754 N N . SER A 1 97 ? 0.881 10.232 -12.327 1.00 82.69 97 SER A N 1
ATOM 755 C CA . SER A 1 97 ? 1.689 11.420 -12.601 1.00 82.69 97 SER A CA 1
ATOM 756 C C . SER A 1 97 ? 1.440 11.895 -14.030 1.00 82.69 97 SER A C 1
ATOM 758 O O . SER A 1 97 ? 1.444 11.097 -14.964 1.00 82.69 97 SER A O 1
ATOM 760 N N . VAL A 1 98 ? 1.232 13.202 -14.197 1.00 68.12 98 VAL A N 1
ATOM 761 C CA . VAL A 1 98 ? 0.997 13.861 -15.496 1.00 68.12 98 VAL A CA 1
ATOM 762 C C . VAL A 1 98 ? 2.311 14.213 -16.212 1.00 68.12 98 VAL A C 1
ATOM 764 O O . VAL A 1 98 ? 2.285 14.743 -17.320 1.00 68.12 98 VAL A O 1
ATOM 767 N N . THR A 1 99 ? 3.481 13.898 -15.644 1.00 57.69 99 THR A N 1
ATOM 768 C CA . THR A 1 99 ? 4.765 14.309 -16.232 1.00 57.69 99 THR A CA 1
ATOM 769 C C . THR A 1 99 ? 5.103 13.514 -17.498 1.00 57.69 99 THR A C 1
ATOM 771 O O . THR A 1 99 ? 5.802 12.502 -17.479 1.00 57.69 99 THR A O 1
ATOM 774 N N . PHE A 1 100 ? 4.615 14.034 -18.621 1.00 48.03 100 PHE A N 1
ATOM 775 C CA . PHE A 1 100 ? 5.014 13.747 -19.991 1.00 48.03 100 PHE A CA 1
ATOM 776 C C . PHE A 1 100 ? 6.450 14.240 -20.211 1.00 48.03 100 PHE A C 1
ATOM 778 O O . PHE A 1 100 ? 6.687 15.278 -20.816 1.00 48.03 100 PHE A O 1
ATOM 785 N N . LEU A 1 101 ? 7.445 13.515 -19.710 1.00 49.84 101 LEU A N 1
ATOM 786 C CA . LEU A 1 101 ? 8.753 13.536 -20.356 1.00 49.84 101 LEU A CA 1
ATOM 787 C C . LEU A 1 101 ? 8.776 12.326 -21.273 1.00 49.84 101 LEU A C 1
ATOM 789 O O . LEU A 1 101 ? 9.151 11.219 -20.888 1.00 49.84 101 LEU A O 1
ATOM 793 N N . SER A 1 102 ? 8.242 12.561 -22.473 1.00 38.09 102 SER A N 1
ATOM 794 C CA . SER A 1 102 ? 8.300 11.650 -23.606 1.00 38.09 102 SER A CA 1
ATOM 795 C C . SER A 1 102 ? 9.718 11.099 -23.703 1.00 38.09 102 SER A C 1
ATOM 797 O O . SER A 1 102 ? 10.681 11.849 -23.868 1.00 38.09 102 SER A O 1
ATOM 799 N N . VAL A 1 103 ? 9.860 9.784 -23.543 1.00 46.66 103 VAL A N 1
ATOM 800 C CA . VAL A 1 103 ? 11.127 9.104 -23.788 1.00 46.66 103 VAL A CA 1
ATOM 801 C C . VAL A 1 103 ? 11.314 9.075 -25.303 1.00 46.66 103 VAL A C 1
ATOM 803 O O . VAL A 1 103 ? 11.041 8.063 -25.948 1.00 46.66 103 VAL A O 1
ATOM 806 N N . GLU A 1 104 ? 11.741 10.204 -25.872 1.00 42.78 104 GLU A N 1
ATOM 807 C CA . GLU A 1 104 ? 12.226 10.299 -27.248 1.00 42.78 104 GLU A CA 1
ATOM 808 C C . GLU A 1 104 ? 13.170 9.114 -27.493 1.00 42.78 104 GLU A C 1
ATOM 810 O O . GLU A 1 104 ? 14.112 8.898 -26.717 1.00 42.78 104 GLU A O 1
ATOM 815 N N . PRO A 1 105 ? 12.937 8.283 -28.521 1.00 44.62 105 PRO A N 1
ATOM 816 C CA . PRO A 1 105 ? 13.848 7.218 -28.865 1.00 44.62 105 PRO A CA 1
ATOM 817 C C . PRO A 1 105 ? 15.082 7.776 -29.555 1.00 44.62 105 PRO A C 1
ATOM 819 O O . PRO A 1 105 ? 15.323 7.511 -30.727 1.00 44.62 105 PRO A O 1
ATOM 822 N N . SER A 1 106 ? 15.915 8.502 -28.808 1.00 43.50 106 SER A N 1
ATOM 823 C CA . SER A 1 106 ? 17.264 8.788 -29.263 1.00 43.50 106 SER A CA 1
ATOM 824 C C . SER A 1 106 ? 18.055 7.475 -29.273 1.00 43.50 106 SER A C 1
ATOM 826 O O . SER A 1 106 ? 18.191 6.756 -28.281 1.00 43.50 106 SER A O 1
ATOM 828 N N . SER A 1 107 ? 18.508 7.125 -30.472 1.00 46.66 107 SER A N 1
ATOM 829 C CA . SER A 1 107 ? 19.088 5.845 -30.879 1.00 46.66 107 SER A CA 1
ATOM 830 C C . SER A 1 107 ? 18.099 4.669 -30.951 1.00 46.66 107 SER A C 1
ATOM 832 O O . SER A 1 107 ? 18.058 3.749 -30.134 1.00 46.66 107 SER A O 1
ATOM 834 N N . VAL A 1 108 ? 17.393 4.600 -32.082 1.00 42.53 108 VAL A N 1
ATOM 835 C CA . VAL A 1 108 ? 17.496 3.379 -32.893 1.00 42.53 108 VAL A CA 1
ATOM 836 C C . VAL A 1 108 ? 18.994 3.085 -33.019 1.00 42.53 108 VAL A C 1
ATOM 838 O O . VAL A 1 108 ? 19.699 3.713 -33.809 1.00 42.53 108 VAL A O 1
ATOM 841 N N . GLY A 1 109 ? 19.519 2.224 -32.146 1.00 38.81 109 GLY A N 1
ATOM 842 C CA . GLY A 1 109 ? 20.821 1.621 -32.373 1.00 38.81 109 GLY A CA 1
ATOM 843 C C . GLY A 1 109 ? 20.736 0.966 -33.742 1.00 38.81 109 GLY A C 1
ATOM 844 O O . GLY A 1 109 ? 19.866 0.122 -33.962 1.00 38.81 109 GLY A O 1
ATOM 845 N N . ARG A 1 110 ? 21.567 1.429 -34.679 1.00 41.03 110 ARG A N 1
ATOM 846 C CA . ARG A 1 110 ? 21.745 0.769 -35.974 1.00 41.03 110 ARG A CA 1
ATOM 847 C C . ARG A 1 110 ? 21.903 -0.735 -35.713 1.00 41.03 110 ARG A C 1
ATOM 849 O O . ARG A 1 110 ? 22.545 -1.077 -34.714 1.00 41.03 110 ARG A O 1
ATOM 856 N N . PRO A 1 111 ? 21.346 -1.627 -36.550 1.00 41.72 111 PRO A N 1
ATOM 857 C CA . PRO A 1 111 ? 21.705 -3.034 -36.468 1.00 41.72 111 PRO A CA 1
ATOM 858 C C . PRO A 1 111 ? 23.233 -3.106 -36.496 1.00 41.72 111 PRO A C 1
ATOM 860 O O . PRO A 1 111 ? 23.843 -2.609 -37.441 1.00 41.72 111 PRO A O 1
ATOM 863 N N . GLN A 1 112 ? 23.847 -3.609 -35.421 1.00 46.50 112 GLN A N 1
ATOM 864 C CA . GLN A 1 112 ? 25.278 -3.878 -35.419 1.00 46.50 112 GLN A CA 1
ATOM 865 C C . GLN A 1 112 ? 25.497 -4.905 -36.522 1.00 46.50 112 GLN A C 1
ATOM 867 O O . GLN A 1 112 ? 24.956 -6.008 -36.471 1.00 46.50 112 GLN A O 1
ATOM 872 N N . GLU A 1 113 ? 26.210 -4.465 -37.545 1.00 40.72 113 GLU A N 1
ATOM 873 C CA . GLU A 1 113 ? 26.451 -5.189 -38.781 1.00 40.72 113 GLU A CA 1
ATOM 874 C C . GLU A 1 113 ? 27.069 -6.546 -38.448 1.00 40.72 113 GLU A C 1
ATOM 876 O O . GLU A 1 113 ? 27.949 -6.658 -37.587 1.00 40.72 113 GLU A O 1
ATOM 881 N N . ASP A 1 114 ? 26.525 -7.567 -39.099 1.00 44.66 114 ASP A N 1
ATOM 882 C CA . ASP A 1 114 ? 26.768 -8.983 -38.879 1.00 44.66 114 ASP A CA 1
ATOM 883 C C . ASP A 1 114 ? 28.239 -9.326 -39.170 1.00 44.66 114 ASP A C 1
ATOM 885 O O . ASP A 1 114 ? 28.620 -9.687 -40.281 1.00 44.66 114 ASP A O 1
ATOM 889 N N . LEU A 1 115 ? 29.101 -9.188 -38.165 1.00 41.97 115 LEU A N 1
ATOM 890 C CA . LEU A 1 115 ? 30.458 -9.723 -38.182 1.00 41.97 115 LEU A CA 1
ATOM 891 C C . LEU A 1 115 ? 30.641 -10.659 -36.991 1.00 41.97 115 LEU A C 1
ATOM 893 O O . LEU A 1 115 ? 31.233 -10.316 -35.976 1.00 41.97 115 LEU A O 1
ATOM 897 N N . GLY A 1 116 ? 30.127 -11.876 -37.169 1.00 37.22 116 GLY A N 1
ATOM 898 C CA . GLY A 1 116 ? 30.802 -13.098 -36.744 1.00 37.22 116 GLY A CA 1
ATOM 899 C C . GLY A 1 116 ? 30.911 -13.377 -35.241 1.00 37.22 116 GLY A C 1
ATOM 900 O O . GLY A 1 116 ? 31.800 -12.887 -34.563 1.00 37.22 116 GLY A O 1
ATOM 901 N N . ARG A 1 117 ? 30.113 -14.359 -34.805 1.00 43.34 117 ARG A N 1
ATOM 902 C CA . ARG A 1 117 ? 30.410 -15.376 -33.771 1.00 43.34 117 ARG A CA 1
ATOM 903 C C . ARG A 1 117 ? 30.824 -14.893 -32.369 1.00 43.34 117 ARG A C 1
ATOM 905 O O . ARG A 1 117 ? 31.957 -14.514 -32.108 1.00 43.34 117 ARG A O 1
ATOM 912 N N . ASN A 1 118 ? 29.931 -15.225 -31.434 1.00 46.50 118 ASN A N 1
ATOM 913 C CA . ASN A 1 118 ? 30.200 -15.610 -30.046 1.00 46.50 118 ASN A CA 1
ATOM 914 C C . ASN A 1 118 ? 30.736 -14.502 -29.132 1.00 46.50 118 ASN A C 1
ATOM 916 O O . ASN A 1 118 ? 31.943 -14.306 -29.044 1.00 46.50 118 ASN A O 1
ATOM 920 N N . GLN A 1 119 ? 29.846 -13.896 -28.339 1.00 41.62 119 GLN A N 1
ATOM 921 C CA . GLN A 1 119 ? 30.140 -13.504 -26.954 1.00 41.62 119 GLN A CA 1
ATOM 922 C C . GLN A 1 119 ? 28.856 -13.077 -26.224 1.00 41.62 119 GLN A C 1
ATOM 924 O O . GLN A 1 119 ? 28.343 -11.978 -26.414 1.00 41.62 119 GLN A O 1
ATOM 929 N N . SER A 1 120 ? 28.346 -13.955 -25.356 1.00 41.22 120 SER A N 1
ATOM 930 C CA . SER A 1 120 ? 27.405 -13.575 -24.297 1.00 41.22 120 SER A CA 1
ATOM 931 C C . SER A 1 120 ? 28.031 -12.485 -23.420 1.00 41.22 120 SER A C 1
ATOM 933 O O . SER A 1 120 ? 29.121 -12.720 -22.889 1.00 41.22 120 SER A O 1
ATOM 935 N N . PRO A 1 121 ? 27.375 -11.342 -23.159 1.00 47.78 121 PRO A N 1
ATOM 936 C CA . PRO A 1 121 ? 27.877 -10.405 -22.169 1.00 47.78 121 PRO A CA 1
ATOM 937 C C . PRO A 1 121 ? 27.497 -10.917 -20.773 1.00 47.78 121 PRO A C 1
ATOM 939 O O . PRO A 1 121 ? 26.409 -10.649 -20.268 1.00 47.78 121 PRO A O 1
ATOM 942 N N . ARG A 1 122 ? 28.394 -11.675 -20.129 1.00 45.72 122 ARG A N 1
ATOM 943 C CA . ARG A 1 122 ? 28.452 -11.699 -18.659 1.00 45.72 122 ARG A CA 1
ATOM 944 C C . ARG A 1 122 ? 29.215 -10.453 -18.171 1.00 45.72 122 ARG A C 1
ATOM 946 O O . ARG A 1 122 ? 30.117 -9.986 -18.868 1.00 45.72 122 ARG A O 1
ATOM 953 N N . PRO A 1 123 ? 28.822 -9.879 -17.021 1.00 43.69 123 PRO A N 1
ATOM 954 C CA . PRO A 1 123 ? 29.182 -8.521 -16.613 1.00 43.69 123 PRO A CA 1
ATOM 955 C C . PRO A 1 123 ? 30.678 -8.387 -16.309 1.00 43.69 123 PRO A C 1
ATOM 957 O O . PRO A 1 123 ? 31.265 -9.242 -15.646 1.00 43.69 123 PRO A O 1
ATOM 960 N N . ARG A 1 124 ? 31.301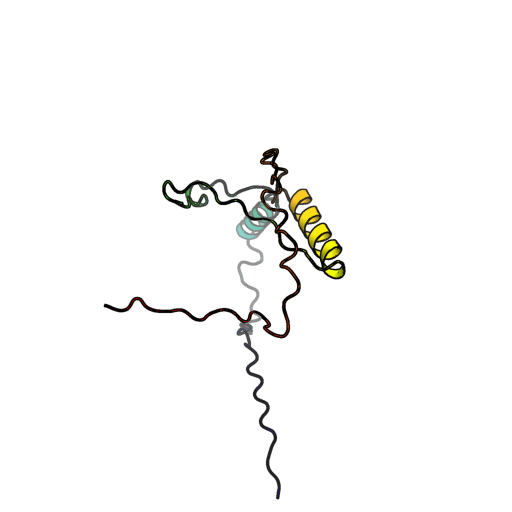 -7.299 -16.787 1.00 54.94 124 ARG A N 1
ATOM 961 C CA . ARG A 1 124 ? 32.697 -6.975 -16.460 1.00 54.94 124 ARG A CA 1
ATOM 962 C C . ARG A 1 124 ? 32.814 -6.695 -14.963 1.00 54.94 124 ARG A C 1
ATOM 964 O O . ARG A 1 124 ? 32.206 -5.756 -14.456 1.00 54.94 124 ARG A O 1
ATOM 971 N N . LEU A 1 125 ? 33.625 -7.508 -14.291 1.00 44.88 125 LEU A N 1
ATOM 972 C CA . LEU A 1 125 ? 34.123 -7.255 -12.945 1.00 44.88 125 LEU A CA 1
ATOM 973 C C . LEU A 1 125 ? 34.965 -5.966 -12.918 1.00 44.88 125 LEU A C 1
ATOM 975 O O . LEU A 1 125 ? 35.651 -5.627 -13.885 1.00 44.88 125 LEU A O 1
ATOM 979 N N . TYR A 1 126 ? 34.867 -5.270 -11.787 1.00 46.34 126 TYR A N 1
ATOM 980 C CA . TYR A 1 126 ? 35.544 -4.030 -11.406 1.00 46.34 126 TYR A CA 1
ATOM 981 C C . TYR A 1 126 ? 37.033 -3.994 -11.794 1.00 46.34 126 TYR A C 1
ATOM 983 O O . TYR A 1 126 ? 37.779 -4.934 -11.516 1.00 46.34 126 TYR A O 1
ATOM 991 N N . ARG A 1 127 ? 37.484 -2.888 -12.403 1.00 47.62 127 ARG A N 1
ATOM 992 C CA . ARG A 1 127 ? 38.900 -2.641 -12.719 1.00 47.62 127 ARG A CA 1
ATOM 993 C C . ARG A 1 127 ? 39.397 -1.487 -11.839 1.00 47.62 127 ARG A C 1
ATOM 995 O O . ARG A 1 127 ? 38.884 -0.382 -12.004 1.00 47.62 127 ARG A O 1
ATOM 1002 N N . PRO A 1 128 ? 40.354 -1.698 -10.918 1.00 52.84 128 PRO A N 1
ATOM 1003 C CA . PRO A 1 128 ? 40.896 -0.599 -10.135 1.00 52.84 128 PRO A CA 1
ATOM 1004 C C . PRO A 1 128 ? 41.805 0.267 -11.016 1.00 52.84 128 PRO A C 1
ATOM 1006 O O . PRO A 1 128 ? 42.454 -0.234 -11.942 1.00 52.84 128 PRO A O 1
ATOM 1009 N N . ALA A 1 129 ? 41.837 1.567 -10.721 1.00 48.97 129 ALA A N 1
ATOM 1010 C CA . ALA A 1 129 ? 42.763 2.513 -11.330 1.00 48.97 129 ALA A CA 1
ATOM 1011 C C . ALA A 1 129 ? 44.213 2.086 -11.043 1.00 48.97 129 ALA A C 1
ATOM 1013 O O . ALA A 1 129 ? 44.540 1.708 -9.917 1.00 48.97 129 ALA A O 1
ATOM 1014 N N . ARG A 1 130 ? 45.076 2.115 -12.064 1.00 50.00 130 ARG A N 1
ATOM 1015 C CA . ARG A 1 130 ? 46.520 1.907 -11.905 1.00 50.00 130 ARG A CA 1
ATOM 1016 C C . ARG A 1 130 ? 47.213 3.270 -11.898 1.00 50.00 130 ARG A C 1
ATOM 1018 O O . ARG A 1 130 ? 46.915 4.067 -12.780 1.00 50.00 130 ARG A O 1
ATOM 1025 N N . SER A 1 131 ? 48.056 3.426 -10.870 1.00 53.38 131 SER A N 1
ATOM 1026 C CA . SER A 1 131 ? 48.973 4.516 -10.475 1.00 53.38 131 SER A CA 1
ATOM 1027 C C . SER A 1 131 ? 49.097 5.731 -11.386 1.00 53.38 131 SER A C 1
ATOM 1029 O O . SER A 1 131 ? 49.530 5.531 -12.545 1.00 53.38 131 SER A O 1
#

Secondary structure (DSSP, 8-state):
----------------------SPPGGGG-HHHHHHHHHHHTS-TTPPP--GGGPPP----SPPPPP-PPPPPPTTTHHHHHHHHHHHHHTTS----------------------------PPPP--PPP-

Organism: NCBI:txid70186

Radius of gyration: 27.67 Å; chains: 1; bounding box: 61×69×71 Å